Protein AF-A0A7K1L7V7-F1 (afdb_monomer)

Nearest PDB structures (foldseek):
  8r4m-assembly1_B  TM=6.997E-01  e=5.819E+00  Methylosinus trichosporium OB3b
  3lg7-assembly1_C  TM=3.950E-01  e=1.856E+00  synthetic construct
  5t1o-assembly1_B  TM=3.922E-01  e=2.059E+00  Escherichia coli K-12

Organism: NCBI:txid2678616

pLDDT: mean 78.65, std 12.72, range [44.81, 94.75]

Secondary structure (DSSP, 8-state):
-----GGGSPPHHHHHHHHHHHHHHHHHHHHHHSSSP-THHHHHHHHHHHHHHHHHHTTSS-HHHHHHHHHHHHHHHHHHHHHHHH---HHHHHHHHHHHHHHHHHHHHHHS-GGGTS--------

Mean predicted aligned error: 8.46 Å

Structure (mmCIF, N/CA/C/O backbone):
data_AF-A0A7K1L7V7-F1
#
_entry.id   AF-A0A7K1L7V7-F1
#
loop_
_atom_site.group_PDB
_atom_site.id
_atom_site.type_symbol
_atom_site.label_atom_id
_atom_site.label_alt_id
_atom_site.label_comp_id
_atom_site.label_asym_id
_atom_site.label_entity_id
_atom_site.label_seq_id
_atom_site.pdbx_PDB_ins_code
_atom_site.Cartn_x
_atom_site.Cartn_y
_atom_site.Cartn_z
_atom_site.occupancy
_atom_site.B_iso_or_equiv
_atom_site.auth_seq_id
_atom_site.auth_comp_id
_atom_site.auth_asym_id
_atom_site.auth_atom_id
_atom_site.pdbx_PDB_model_num
ATOM 1 N N . MET A 1 1 ? -27.540 -22.161 16.474 1.00 44.81 1 MET A N 1
ATOM 2 C CA . MET A 1 1 ? -26.950 -21.263 15.457 1.00 44.81 1 MET A CA 1
ATOM 3 C C . MET A 1 1 ? -26.813 -19.881 16.079 1.00 44.81 1 MET A C 1
ATOM 5 O O . MET A 1 1 ? -27.822 -19.227 16.291 1.00 44.81 1 MET A O 1
ATOM 9 N N . SER A 1 2 ? -25.601 -19.497 16.486 1.00 49.19 2 SER A N 1
ATOM 10 C CA . SER A 1 2 ? -25.334 -18.192 17.109 1.00 49.19 2 SER A CA 1
ATOM 11 C C . SER A 1 2 ? -25.447 -17.098 16.047 1.00 49.19 2 SER A C 1
ATOM 13 O O . SER A 1 2 ? -24.716 -17.136 15.055 1.00 49.19 2 SER A O 1
ATOM 15 N N . SER A 1 3 ? -26.387 -16.162 16.209 1.00 54.12 3 SER A N 1
ATOM 16 C CA . SER A 1 3 ? -26.428 -14.971 15.370 1.00 54.12 3 SER A CA 1
ATOM 17 C C . SER A 1 3 ? -25.242 -14.094 15.764 1.00 54.12 3 SER A C 1
ATOM 19 O O . SER A 1 3 ? -25.200 -13.503 16.840 1.00 54.12 3 SER A O 1
ATOM 21 N N . LEU A 1 4 ? -24.233 -14.043 14.894 1.00 50.03 4 LEU A N 1
ATOM 22 C CA . LEU A 1 4 ? -23.172 -13.046 14.979 1.00 50.03 4 LEU A CA 1
ATOM 23 C C . LEU A 1 4 ? -23.834 -11.674 14.863 1.00 50.03 4 LEU A C 1
ATOM 25 O O . LEU A 1 4 ? -24.168 -11.215 13.767 1.00 50.03 4 LEU A O 1
ATOM 29 N N . THR A 1 5 ? -24.100 -11.055 16.009 1.00 54.56 5 THR A N 1
ATOM 30 C CA . THR A 1 5 ? -24.652 -9.708 16.071 1.00 54.56 5 THR A CA 1
ATOM 31 C C . THR A 1 5 ? -23.688 -8.751 15.371 1.00 54.56 5 THR A C 1
ATOM 33 O O . THR A 1 5 ? -22.475 -8.961 15.352 1.00 54.56 5 THR A O 1
ATOM 36 N N . ALA A 1 6 ? -24.209 -7.677 14.777 1.00 54.41 6 ALA A N 1
ATOM 37 C CA . ALA A 1 6 ? -23.426 -6.702 14.011 1.00 54.41 6 ALA A CA 1
ATOM 38 C C . ALA A 1 6 ? -22.235 -6.075 14.779 1.00 54.41 6 ALA A C 1
ATOM 40 O O . ALA A 1 6 ? -21.403 -5.412 14.165 1.00 54.41 6 ALA A O 1
ATOM 41 N N . ARG A 1 7 ? -22.127 -6.306 16.098 1.00 51.56 7 ARG A N 1
ATOM 42 C CA . ARG A 1 7 ? -21.015 -5.885 16.960 1.00 51.56 7 ARG A CA 1
ATOM 43 C C . ARG A 1 7 ? -19.722 -6.683 16.778 1.00 51.56 7 ARG A C 1
ATOM 45 O O . ARG A 1 7 ? -18.684 -6.154 17.149 1.00 51.56 7 ARG A O 1
ATOM 52 N N . ASP A 1 8 ? -19.756 -7.877 16.182 1.00 55.56 8 ASP A N 1
ATOM 53 C CA . ASP A 1 8 ? -18.567 -8.741 16.038 1.00 55.56 8 ASP A CA 1
ATOM 54 C C . ASP A 1 8 ? -17.894 -8.646 14.659 1.00 55.56 8 ASP A C 1
ATOM 56 O O . ASP A 1 8 ? -16.859 -9.271 14.410 1.00 55.56 8 ASP A O 1
ATOM 60 N N . LYS A 1 9 ? -18.447 -7.848 13.736 1.00 63.69 9 LYS A N 1
ATOM 61 C CA . LYS A 1 9 ? -17.855 -7.631 12.408 1.00 63.69 9 LYS A CA 1
ATOM 62 C C . LYS A 1 9 ? -16.899 -6.447 12.428 1.00 63.69 9 LYS A C 1
ATOM 64 O O . LYS A 1 9 ? -17.267 -5.350 12.842 1.00 63.69 9 LYS A O 1
ATOM 69 N N . ALA A 1 10 ? -15.661 -6.681 11.981 1.00 67.94 10 ALA A N 1
ATOM 70 C CA . ALA A 1 10 ? -14.676 -5.615 11.847 1.00 67.94 10 ALA A CA 1
ATOM 71 C C . ALA A 1 10 ? -15.262 -4.501 10.965 1.00 67.94 10 ALA A C 1
ATOM 73 O O . ALA A 1 10 ? -15.891 -4.824 9.948 1.00 67.94 10 ALA A O 1
ATOM 74 N N . PRO A 1 11 ? -15.065 -3.217 11.315 1.00 78.69 11 PRO A N 1
ATOM 75 C CA . PRO A 1 11 ? -15.546 -2.115 10.495 1.00 78.69 11 PRO A CA 1
ATOM 76 C C . PRO A 1 11 ? -15.110 -2.292 9.040 1.00 78.69 11 PRO A C 1
ATOM 78 O O . PRO A 1 11 ? -13.992 -2.740 8.765 1.00 78.69 11 PRO A O 1
ATOM 81 N N . TRP A 1 12 ? -15.995 -1.965 8.097 1.00 82.00 12 TRP A N 1
ATOM 82 C CA . TRP A 1 12 ? -15.741 -2.197 6.671 1.00 82.00 12 TRP A CA 1
ATOM 83 C C . TRP A 1 12 ? -14.455 -1.505 6.198 1.00 82.00 12 TRP A C 1
ATOM 85 O O . TRP A 1 12 ? -13.752 -2.045 5.353 1.00 82.00 12 TRP A O 1
ATOM 95 N N . THR A 1 13 ? -14.109 -0.364 6.799 1.00 80.81 13 THR A N 1
ATOM 96 C CA . THR A 1 13 ? -12.877 0.398 6.555 1.00 80.81 13 THR A CA 1
ATOM 97 C C . THR A 1 13 ? -11.622 -0.398 6.909 1.00 80.81 13 THR A C 1
ATOM 99 O O . THR A 1 13 ? -10.667 -0.414 6.139 1.00 80.81 13 THR A O 1
ATOM 102 N N . VAL A 1 14 ? -11.637 -1.117 8.037 1.00 81.50 14 VAL A N 1
ATOM 103 C CA . VAL A 1 14 ? -10.553 -2.010 8.471 1.00 81.50 14 VAL A CA 1
ATOM 104 C C . VAL A 1 14 ? -10.450 -3.198 7.524 1.00 81.50 14 VAL A C 1
ATOM 106 O O . VAL A 1 14 ? -9.357 -3.543 7.084 1.00 81.50 14 VAL A O 1
ATOM 109 N N . THR A 1 15 ? -11.583 -3.800 7.162 1.00 85.62 15 THR A N 1
ATOM 110 C CA . THR A 1 15 ? -11.620 -4.913 6.203 1.00 85.62 15 THR A CA 1
ATOM 111 C C . THR A 1 15 ? -11.092 -4.487 4.831 1.00 85.62 15 THR A C 1
ATOM 113 O O . THR A 1 15 ? -10.277 -5.197 4.247 1.00 85.62 15 THR A O 1
ATOM 116 N N . ALA A 1 16 ? -11.481 -3.306 4.349 1.00 84.94 16 ALA A N 1
ATOM 117 C CA . ALA A 1 16 ? -11.013 -2.735 3.092 1.00 84.94 16 ALA A CA 1
ATOM 118 C C . ALA A 1 16 ? -9.518 -2.379 3.137 1.00 84.94 16 ALA A C 1
ATOM 120 O O . ALA A 1 16 ? -8.799 -2.683 2.189 1.00 84.94 16 ALA A O 1
ATOM 121 N N . ALA A 1 17 ? -9.019 -1.811 4.241 1.00 85.25 17 ALA A N 1
ATOM 122 C CA . ALA A 1 17 ? -7.593 -1.521 4.413 1.00 85.25 17 ALA A CA 1
ATOM 123 C C . ALA A 1 17 ? -6.747 -2.802 4.408 1.00 85.25 17 ALA A C 1
ATOM 125 O O . ALA A 1 17 ? -5.703 -2.857 3.756 1.00 85.25 17 ALA A O 1
ATOM 126 N N . ILE A 1 18 ? -7.217 -3.853 5.088 1.00 87.25 18 ILE A N 1
ATOM 127 C CA . ILE A 1 18 ? -6.585 -5.175 5.055 1.00 87.25 18 ILE A CA 1
ATOM 128 C C . ILE A 1 18 ? -6.574 -5.704 3.620 1.00 87.25 18 ILE A C 1
ATOM 130 O O . ILE A 1 18 ? -5.504 -6.024 3.110 1.00 87.25 18 ILE A O 1
ATOM 134 N N . ALA A 1 19 ? -7.728 -5.741 2.949 1.00 88.12 19 ALA A N 1
ATOM 135 C CA . ALA A 1 19 ? -7.836 -6.244 1.582 1.00 88.12 19 ALA A CA 1
ATOM 136 C C . ALA A 1 19 ? -6.909 -5.489 0.614 1.00 88.12 19 ALA A C 1
ATOM 138 O O . ALA A 1 19 ? -6.146 -6.119 -0.114 1.00 88.12 19 ALA A O 1
ATOM 139 N N . GLY A 1 20 ? -6.897 -4.154 0.665 1.00 85.62 20 GLY A N 1
ATOM 140 C CA . GLY A 1 20 ? -5.995 -3.328 -0.139 1.00 85.62 20 GLY A CA 1
ATOM 141 C C . GLY A 1 20 ? -4.518 -3.612 0.144 1.00 85.62 20 GLY A C 1
ATOM 142 O O . GLY A 1 20 ? -3.716 -3.675 -0.782 1.00 85.62 20 GLY A O 1
ATOM 143 N N . THR A 1 21 ? -4.154 -3.883 1.400 1.00 84.69 21 THR A N 1
ATOM 144 C CA . THR A 1 21 ? -2.775 -4.258 1.758 1.00 84.69 21 THR A CA 1
ATOM 145 C C . THR A 1 21 ? -2.390 -5.627 1.182 1.00 84.69 21 THR A C 1
ATOM 147 O O . THR A 1 21 ? -1.273 -5.798 0.698 1.00 84.69 21 THR A O 1
ATOM 150 N N . PHE A 1 22 ? -3.319 -6.587 1.152 1.00 85.69 22 PHE A N 1
ATOM 151 C CA . PHE A 1 22 ? -3.103 -7.882 0.494 1.00 85.69 22 PHE A CA 1
ATOM 152 C C . PHE A 1 22 ? -3.009 -7.765 -1.034 1.00 85.69 22 PHE A C 1
ATOM 154 O O . PHE A 1 22 ? -2.212 -8.475 -1.644 1.00 85.69 22 PHE A O 1
ATOM 161 N N . VAL A 1 23 ? -3.747 -6.841 -1.658 1.00 86.31 23 VAL A N 1
ATOM 162 C CA . VAL A 1 23 ? -3.574 -6.525 -3.089 1.00 86.31 23 VAL A CA 1
ATOM 163 C C . VAL A 1 23 ? -2.164 -5.999 -3.363 1.00 86.31 23 VAL A C 1
ATOM 165 O O . VAL A 1 23 ? -1.529 -6.419 -4.330 1.00 86.31 23 VAL A O 1
ATOM 168 N N . LEU A 1 24 ? -1.631 -5.138 -2.488 1.00 82.19 24 LEU A N 1
ATOM 169 C CA . LEU A 1 24 ? -0.243 -4.685 -2.601 1.00 82.19 24 LEU A CA 1
ATOM 170 C C . LEU A 1 24 ? 0.735 -5.860 -2.483 1.00 82.19 24 LEU A C 1
ATOM 172 O O . LEU A 1 24 ? 1.638 -5.950 -3.310 1.00 82.19 24 LEU A O 1
ATOM 176 N N . LEU A 1 25 ? 0.537 -6.792 -1.541 1.00 82.62 25 LEU A N 1
ATOM 177 C CA . LEU A 1 25 ? 1.359 -8.008 -1.449 1.00 82.62 25 LEU A CA 1
ATOM 178 C C . LEU A 1 25 ? 1.308 -8.834 -2.742 1.00 82.62 25 LEU A C 1
ATOM 180 O O . LEU A 1 25 ? 2.352 -9.264 -3.222 1.00 82.62 25 LEU A O 1
ATOM 184 N N . ALA A 1 26 ? 0.128 -9.043 -3.328 1.00 82.50 26 ALA A N 1
ATOM 185 C CA . ALA A 1 26 ? 0.004 -9.805 -4.570 1.00 82.50 26 ALA A CA 1
ATOM 186 C C . ALA A 1 26 ? 0.834 -9.184 -5.707 1.00 82.50 26 ALA A C 1
ATOM 188 O O . ALA A 1 26 ? 1.500 -9.906 -6.444 1.00 82.50 26 ALA A O 1
ATOM 189 N N . ALA A 1 27 ? 0.882 -7.850 -5.795 1.00 76.50 27 ALA A N 1
ATOM 190 C CA . ALA A 1 27 ? 1.746 -7.157 -6.751 1.00 76.50 27 ALA A CA 1
ATOM 191 C C . ALA A 1 27 ? 3.247 -7.397 -6.487 1.00 76.50 27 ALA A C 1
ATOM 193 O O . ALA A 1 27 ? 4.029 -7.459 -7.431 1.00 76.50 27 ALA A O 1
ATOM 194 N N . HIS A 1 28 ? 3.652 -7.571 -5.224 1.00 76.12 28 HIS A N 1
ATOM 195 C CA . HIS A 1 28 ? 5.037 -7.903 -4.867 1.00 76.12 28 HIS A CA 1
ATOM 196 C C . HIS A 1 28 ? 5.377 -9.337 -5.257 1.00 76.12 28 HIS A C 1
ATOM 198 O O . HIS A 1 28 ? 6.419 -9.576 -5.856 1.00 76.12 28 HIS A O 1
ATOM 204 N N . VAL A 1 29 ? 4.478 -10.283 -4.975 1.00 78.06 29 VAL A N 1
ATOM 205 C CA . VAL A 1 29 ? 4.629 -11.683 -5.399 1.00 78.06 29 VAL A CA 1
ATOM 206 C C . VAL A 1 29 ? 4.684 -11.784 -6.922 1.00 78.06 29 VAL A C 1
ATOM 208 O O . VAL A 1 29 ? 5.489 -12.541 -7.448 1.00 78.06 29 VAL A O 1
ATOM 211 N N . PHE A 1 30 ? 3.883 -10.991 -7.637 1.00 76.44 30 PHE A N 1
ATOM 212 C CA . PHE A 1 30 ? 3.959 -10.913 -9.093 1.00 76.44 30 PHE A CA 1
ATOM 213 C C . PHE A 1 30 ? 5.334 -10.420 -9.569 1.00 76.44 30 PHE A C 1
ATOM 215 O O . PHE A 1 30 ? 5.927 -11.044 -10.443 1.00 76.44 30 PHE A O 1
ATOM 222 N N . ALA A 1 31 ? 5.874 -9.356 -8.965 1.00 70.88 31 ALA A N 1
ATOM 223 C CA . ALA A 1 31 ? 7.216 -8.863 -9.287 1.00 70.88 31 ALA A CA 1
ATOM 224 C C . ALA A 1 31 ? 8.309 -9.922 -9.037 1.00 70.88 31 ALA A C 1
ATOM 226 O O . ALA A 1 31 ? 9.230 -10.050 -9.831 1.00 70.88 31 ALA A O 1
ATOM 227 N N . LEU A 1 32 ? 8.154 -10.752 -7.999 1.00 72.62 32 LEU A N 1
ATOM 228 C CA . LEU A 1 32 ? 9.060 -11.869 -7.705 1.00 72.62 32 LEU A CA 1
ATOM 229 C C . LEU A 1 32 ? 9.056 -12.987 -8.744 1.00 72.62 32 LEU A C 1
ATOM 231 O O . LEU A 1 32 ? 10.044 -13.703 -8.838 1.00 72.62 32 LEU A O 1
ATOM 235 N N . VAL A 1 33 ? 7.957 -13.193 -9.469 1.00 76.31 33 VAL A N 1
ATOM 236 C CA . VAL A 1 33 ? 7.853 -14.262 -10.479 1.00 76.31 33 VAL A CA 1
ATOM 237 C C . VAL A 1 33 ? 8.031 -13.742 -11.901 1.00 76.31 33 VAL A C 1
ATOM 239 O O . VAL A 1 33 ? 8.231 -14.541 -12.812 1.00 76.31 33 VAL A O 1
ATOM 242 N N . TYR A 1 34 ? 7.972 -12.423 -12.102 1.00 72.31 34 TYR A N 1
ATOM 243 C CA . TYR A 1 34 ? 8.104 -11.798 -13.410 1.00 72.31 34 TYR A CA 1
ATOM 244 C C . TYR A 1 34 ? 9.550 -11.319 -13.636 1.00 72.31 34 TYR A C 1
ATOM 246 O O . TYR A 1 34 ? 9.968 -10.342 -13.019 1.00 72.31 34 TYR A O 1
ATOM 254 N N . PRO A 1 35 ? 10.334 -11.980 -14.506 1.00 67.75 35 PRO A N 1
ATOM 255 C CA . PRO A 1 35 ? 11.729 -11.617 -14.727 1.00 67.75 35 PRO A CA 1
ATOM 256 C C . PRO A 1 35 ? 11.890 -10.221 -15.365 1.00 67.75 35 PRO A C 1
ATOM 258 O O . PRO A 1 35 ? 10.992 -9.742 -16.069 1.00 67.75 35 PRO A O 1
ATOM 261 N N . PRO A 1 36 ? 13.064 -9.580 -15.199 1.00 68.00 36 PRO A N 1
ATOM 262 C CA . PRO A 1 36 ? 14.265 -10.083 -14.520 1.00 68.00 36 PRO A CA 1
ATOM 263 C C . PRO A 1 36 ? 14.207 -9.938 -12.992 1.00 68.00 36 PRO A C 1
ATOM 265 O O . PRO A 1 36 ? 13.747 -8.920 -12.485 1.00 68.00 36 PRO A O 1
ATOM 268 N N . HIS A 1 37 ? 14.738 -10.933 -12.274 1.00 71.38 37 HIS A N 1
ATOM 269 C CA . HIS A 1 37 ? 14.824 -10.882 -10.814 1.00 71.38 37 HIS A CA 1
ATOM 270 C C . HIS A 1 37 ? 16.009 -10.034 -10.356 1.00 71.38 37 HIS A C 1
ATOM 272 O O . HIS A 1 37 ? 17.120 -10.168 -10.876 1.00 71.38 37 HIS A O 1
ATOM 278 N N . VAL A 1 38 ? 15.795 -9.195 -9.352 1.00 68.69 38 VAL A N 1
ATOM 279 C CA . VAL A 1 38 ? 16.819 -8.326 -8.761 1.00 68.69 38 VAL A CA 1
ATOM 280 C C . VAL A 1 38 ? 16.853 -8.501 -7.241 1.00 68.69 38 VAL A C 1
ATOM 282 O O . VAL A 1 38 ? 15.854 -8.895 -6.649 1.00 68.69 38 VAL A O 1
ATOM 285 N N . PRO A 1 39 ? 17.961 -8.180 -6.544 1.00 65.62 39 PRO A N 1
ATOM 286 C CA . PRO A 1 39 ? 18.041 -8.308 -5.082 1.00 65.62 39 PRO A CA 1
ATOM 287 C C . PRO A 1 39 ? 16.926 -7.575 -4.318 1.00 65.62 39 PRO A C 1
ATOM 289 O O . PRO A 1 39 ? 16.568 -7.967 -3.206 1.00 65.62 39 PRO A O 1
ATOM 292 N N . ALA A 1 40 ? 16.344 -6.535 -4.926 1.00 66.94 40 ALA A N 1
ATOM 293 C CA . ALA A 1 40 ? 15.166 -5.861 -4.398 1.00 66.94 40 ALA A CA 1
ATOM 294 C C . ALA A 1 40 ? 13.959 -6.809 -4.231 1.00 66.94 40 ALA A C 1
ATOM 296 O O . ALA A 1 40 ? 13.132 -6.571 -3.359 1.00 66.94 40 ALA A O 1
ATOM 297 N N . ASP A 1 41 ? 13.862 -7.920 -4.952 1.00 67.81 41 ASP A N 1
ATOM 298 C CA . ASP A 1 41 ? 12.741 -8.863 -4.852 1.00 67.81 41 ASP A CA 1
ATOM 299 C C . ASP A 1 41 ? 12.673 -9.552 -3.479 1.00 67.81 41 ASP A C 1
ATOM 301 O O . ASP A 1 41 ? 11.591 -9.759 -2.928 1.00 67.81 41 ASP A O 1
ATOM 305 N N . LEU A 1 42 ? 13.819 -9.817 -2.841 1.00 67.88 42 LEU A N 1
ATOM 306 C CA . LEU A 1 42 ? 13.853 -10.321 -1.461 1.00 67.88 42 LEU A CA 1
ATOM 307 C C . LEU A 1 42 ? 13.338 -9.279 -0.464 1.00 67.88 42 LEU A C 1
ATOM 309 O O . LEU A 1 42 ? 12.611 -9.618 0.474 1.00 67.88 42 LEU A O 1
ATOM 313 N N . PHE A 1 43 ? 13.654 -8.001 -0.694 1.00 70.06 43 PHE A N 1
ATOM 314 C CA . PHE A 1 43 ? 13.073 -6.896 0.068 1.00 70.06 43 PHE A CA 1
ATOM 315 C C . PHE A 1 43 ? 11.541 -6.903 -0.075 1.00 70.06 43 PHE A C 1
ATOM 317 O O . PHE A 1 43 ? 10.830 -6.746 0.918 1.00 70.06 43 PHE A O 1
ATOM 324 N N . HIS A 1 44 ? 11.018 -7.194 -1.268 1.00 72.06 44 HIS A N 1
ATOM 325 C CA . HIS A 1 44 ? 9.578 -7.261 -1.513 1.00 72.06 44 HIS A CA 1
ATOM 326 C C . HIS A 1 44 ? 8.890 -8.390 -0.719 1.00 72.06 44 HIS A C 1
ATOM 328 O O . HIS A 1 44 ? 7.810 -8.158 -0.169 1.00 72.06 44 HIS A O 1
ATOM 334 N N . VAL A 1 45 ? 9.514 -9.569 -0.572 1.00 72.25 45 VAL A N 1
ATOM 335 C CA . VAL A 1 45 ? 8.977 -10.682 0.247 1.00 72.25 45 VAL A CA 1
ATOM 336 C C . VAL A 1 45 ? 8.927 -10.320 1.728 1.00 72.25 45 VAL A C 1
ATOM 338 O O . VAL A 1 45 ? 7.887 -10.461 2.380 1.00 72.25 45 VAL A O 1
ATOM 341 N N . VAL A 1 46 ? 10.064 -9.880 2.275 1.00 79.25 46 VAL A N 1
ATOM 342 C CA . VAL A 1 46 ? 10.221 -9.640 3.716 1.00 79.25 46 VAL A CA 1
ATOM 343 C C . VAL A 1 46 ? 9.264 -8.543 4.158 1.00 79.25 46 VAL A C 1
ATOM 345 O O . VAL A 1 46 ? 8.476 -8.730 5.091 1.00 79.25 46 VAL A O 1
ATOM 348 N N . TRP A 1 47 ? 9.265 -7.421 3.440 1.00 75.50 47 TRP A N 1
ATOM 349 C CA . TRP A 1 47 ? 8.393 -6.308 3.773 1.00 75.50 47 TRP A CA 1
ATOM 350 C C . TRP A 1 47 ? 6.939 -6.617 3.450 1.00 75.50 47 TRP A C 1
ATOM 352 O O . TRP A 1 47 ? 6.088 -6.328 4.286 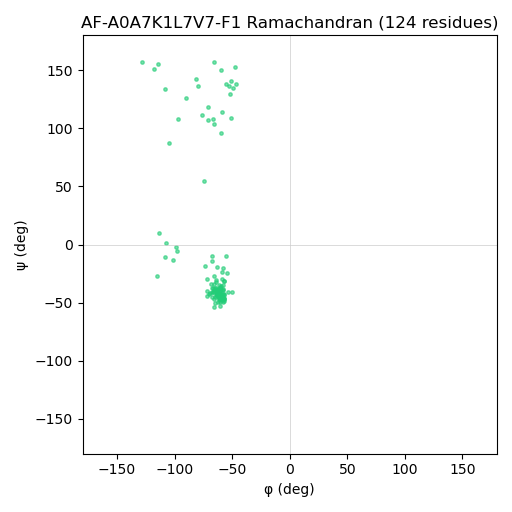1.00 75.50 47 TRP A O 1
ATOM 362 N N . GLY A 1 48 ? 6.637 -7.286 2.331 1.00 77.19 48 GLY A N 1
ATOM 363 C CA . GLY A 1 48 ? 5.285 -7.746 1.991 1.00 77.19 48 GLY A CA 1
ATOM 364 C C . GLY A 1 48 ? 4.643 -8.592 3.097 1.00 77.19 48 GLY A C 1
ATOM 365 O O . GLY A 1 48 ? 3.474 -8.400 3.451 1.00 77.19 48 GLY A O 1
ATOM 366 N N . THR A 1 49 ? 5.428 -9.475 3.712 1.00 78.50 49 THR A N 1
ATOM 367 C CA . THR A 1 49 ? 4.979 -10.298 4.841 1.00 78.50 49 THR A CA 1
ATOM 368 C C . THR A 1 49 ? 4.764 -9.451 6.099 1.00 78.50 49 THR A C 1
ATOM 370 O O . THR A 1 49 ? 3.738 -9.587 6.773 1.00 78.50 49 THR A O 1
ATOM 373 N N . ALA A 1 50 ? 5.675 -8.515 6.388 1.00 83.75 50 ALA A N 1
ATOM 374 C CA . ALA A 1 50 ? 5.534 -7.573 7.499 1.00 83.75 50 ALA A CA 1
ATOM 375 C C . ALA A 1 50 ? 4.285 -6.678 7.356 1.00 83.75 50 ALA A C 1
ATOM 377 O O . ALA A 1 50 ? 3.563 -6.475 8.336 1.00 83.75 50 ALA A O 1
ATOM 378 N N . PHE A 1 51 ? 3.971 -6.211 6.140 1.00 82.50 51 PHE A N 1
ATOM 379 C CA . PHE A 1 51 ? 2.743 -5.470 5.827 1.00 82.50 51 PHE A CA 1
ATOM 380 C C . PHE A 1 51 ? 1.497 -6.269 6.198 1.00 82.50 51 PHE A C 1
ATOM 382 O O . PHE A 1 51 ? 0.613 -5.746 6.873 1.00 82.50 51 PHE A O 1
ATOM 389 N N . CYS A 1 52 ? 1.427 -7.541 5.802 1.00 80.56 52 CYS A N 1
ATOM 390 C CA . CYS A 1 52 ? 0.267 -8.383 6.088 1.00 80.56 52 CYS A CA 1
ATOM 391 C C . CYS A 1 52 ? 0.106 -8.641 7.588 1.00 80.56 52 CYS A C 1
ATOM 393 O O . CYS A 1 52 ? -1.005 -8.542 8.115 1.00 80.56 52 CYS A O 1
ATOM 395 N N . GLY A 1 53 ? 1.212 -8.886 8.296 1.00 85.38 53 GLY A N 1
ATOM 396 C CA . GLY A 1 53 ? 1.211 -9.009 9.753 1.00 85.38 53 GLY A CA 1
ATOM 397 C C . GLY A 1 53 ? 0.662 -7.752 10.432 1.00 85.38 53 GLY A C 1
ATOM 398 O O . GLY A 1 53 ? -0.258 -7.835 11.247 1.00 85.38 53 GLY A O 1
ATOM 399 N N . LEU A 1 54 ? 1.158 -6.572 10.049 1.00 85.12 54 LEU A N 1
ATOM 400 C CA . LEU A 1 54 ? 0.671 -5.297 10.578 1.00 85.12 54 LEU A CA 1
ATOM 401 C C . LEU A 1 54 ? -0.790 -5.018 10.195 1.00 85.12 54 LEU A C 1
ATOM 403 O O . LEU A 1 54 ? -1.546 -4.508 11.023 1.00 85.12 54 LE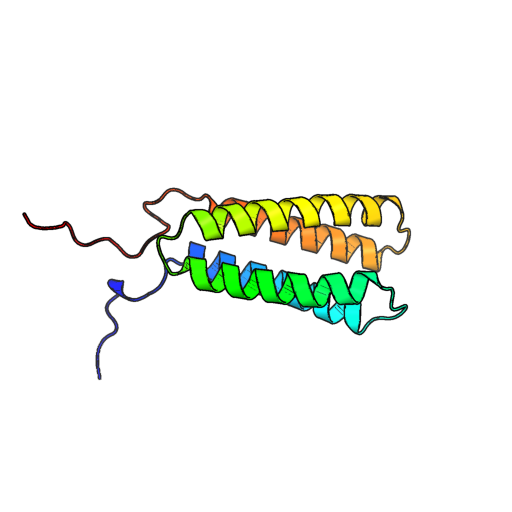U A O 1
ATOM 407 N N . ALA A 1 55 ? -1.216 -5.376 8.982 1.00 84.88 55 ALA A N 1
ATOM 408 C CA . ALA A 1 55 ? -2.592 -5.195 8.521 1.00 84.88 55 ALA A CA 1
ATOM 409 C C . ALA A 1 55 ? -3.577 -6.009 9.365 1.00 84.88 55 ALA A C 1
ATOM 411 O O . ALA A 1 55 ? -4.606 -5.490 9.794 1.00 84.88 55 ALA A O 1
ATOM 412 N N . VAL A 1 56 ? -3.246 -7.258 9.700 1.00 85.38 56 VAL A N 1
ATOM 413 C CA . VAL A 1 56 ? -4.071 -8.079 10.601 1.00 85.38 56 VAL A 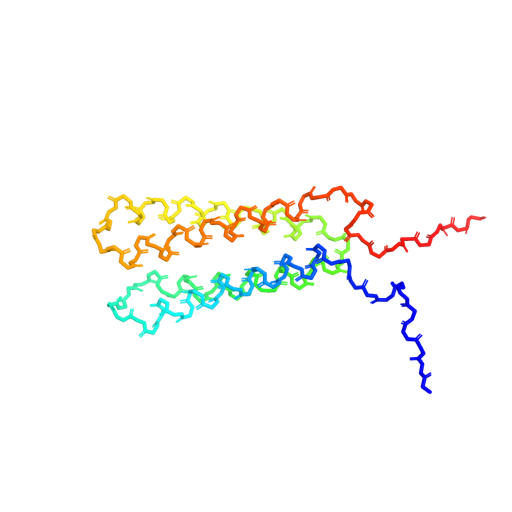CA 1
ATOM 414 C C . VAL A 1 56 ? -4.192 -7.436 11.988 1.00 85.38 56 VAL A C 1
ATOM 416 O O . VAL A 1 56 ? -5.258 -7.494 12.610 1.00 85.38 56 VAL A O 1
ATOM 419 N N . LEU A 1 57 ? -3.141 -6.760 12.464 1.00 85.38 57 LEU A N 1
ATOM 420 C CA . LEU A 1 57 ? -3.159 -6.048 13.743 1.00 85.38 57 LEU A CA 1
ATOM 421 C C . LEU A 1 57 ? -4.087 -4.824 13.764 1.00 85.38 57 LEU A C 1
ATOM 423 O O . LEU A 1 57 ? -4.442 -4.387 14.861 1.00 85.38 57 LEU A O 1
ATOM 427 N N . LEU A 1 58 ? -4.557 -4.327 12.611 1.00 82.06 58 LEU A N 1
ATOM 428 C CA . LEU A 1 58 ? -5.564 -3.256 12.534 1.00 82.06 58 LEU A CA 1
ATOM 429 C C . LEU A 1 58 ? -6.914 -3.652 13.136 1.00 82.06 58 LEU A C 1
ATOM 431 O O . LEU A 1 58 ? -7.701 -2.785 13.504 1.00 82.06 58 LEU A O 1
ATOM 435 N N . ARG A 1 59 ? -7.184 -4.955 13.292 1.00 79.00 59 ARG A N 1
ATOM 436 C CA . ARG A 1 59 ? -8.382 -5.452 13.990 1.00 79.00 59 ARG A CA 1
ATOM 437 C C . ARG A 1 59 ? -8.374 -5.142 15.491 1.00 79.00 59 ARG A C 1
ATOM 439 O O . ARG A 1 59 ? -9.370 -5.375 16.167 1.00 79.00 59 ARG A O 1
ATOM 446 N N . ARG A 1 60 ? -7.251 -4.663 16.033 1.00 79.25 60 ARG A N 1
ATOM 447 C CA . ARG A 1 60 ? -7.072 -4.299 17.443 1.00 79.25 60 ARG A CA 1
ATOM 448 C C . ARG A 1 60 ? -6.847 -2.785 17.556 1.00 79.25 60 ARG A C 1
ATOM 450 O O . ARG A 1 60 ? -6.319 -2.190 16.619 1.00 79.25 60 ARG A O 1
ATOM 457 N N . PRO A 1 61 ? -7.152 -2.148 18.703 1.00 72.12 61 PRO A N 1
ATOM 458 C CA . PRO A 1 61 ? -6.920 -0.716 18.926 1.00 72.12 61 PRO A CA 1
ATOM 459 C C . PRO A 1 61 ? -5.428 -0.392 19.143 1.00 72.12 61 PRO A C 1
ATOM 461 O O . PRO A 1 61 ? -5.023 0.174 20.154 1.00 72.12 61 PRO A O 1
ATOM 464 N N . ARG A 1 62 ? -4.572 -0.796 18.199 1.00 81.25 62 ARG A N 1
ATOM 465 C CA . ARG A 1 62 ? -3.117 -0.633 18.238 1.00 81.25 62 ARG A CA 1
ATOM 466 C C . ARG A 1 62 ? -2.697 0.477 17.284 1.00 81.25 62 ARG A C 1
ATOM 468 O O . ARG A 1 62 ? -2.337 0.223 16.139 1.00 81.25 62 ARG A O 1
ATOM 475 N N . ASN A 1 63 ? -2.700 1.713 17.779 1.00 83.94 63 ASN A N 1
ATOM 476 C CA . ASN A 1 63 ? -2.321 2.884 16.980 1.00 83.94 63 ASN A CA 1
ATOM 477 C C . ASN A 1 63 ? -0.905 2.775 16.384 1.00 83.94 63 ASN A C 1
ATOM 479 O O . ASN A 1 63 ? -0.681 3.251 15.275 1.00 83.94 63 ASN A O 1
ATOM 483 N N . TRP A 1 64 ? 0.029 2.101 17.066 1.00 88.44 64 TRP A N 1
ATOM 484 C CA . TRP A 1 64 ? 1.386 1.898 16.553 1.00 88.44 64 TRP A CA 1
ATOM 485 C C . TRP A 1 64 ? 1.414 1.077 15.255 1.00 88.44 64 TRP A C 1
ATOM 487 O O . TRP A 1 64 ? 2.171 1.414 14.353 1.00 88.44 64 TRP A O 1
ATOM 497 N N . ALA A 1 65 ? 0.562 0.052 15.112 1.00 88.19 65 ALA A N 1
ATOM 498 C CA . ALA A 1 65 ? 0.528 -0.783 13.907 1.00 88.19 65 ALA A CA 1
ATOM 499 C C . ALA A 1 65 ? 0.105 0.040 12.684 1.00 88.19 65 ALA A C 1
ATOM 501 O O . ALA A 1 65 ? 0.666 -0.105 11.600 1.00 88.19 65 ALA A O 1
ATOM 502 N N . ARG A 1 66 ? -0.829 0.977 12.886 1.00 87.81 66 ARG A N 1
ATOM 503 C CA . ARG A 1 66 ? -1.238 1.941 11.862 1.00 87.81 66 ARG A CA 1
ATOM 504 C C . ARG A 1 66 ? -0.106 2.887 11.472 1.00 87.81 66 ARG A C 1
ATOM 506 O O . ARG A 1 66 ? 0.076 3.137 10.284 1.00 87.81 66 ARG A O 1
ATOM 513 N N . VAL A 1 67 ? 0.627 3.429 12.446 1.00 91.31 67 VAL A N 1
ATOM 514 C CA . VAL A 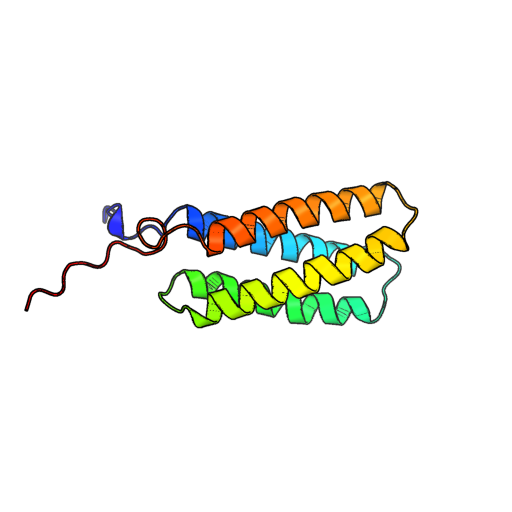1 67 ? 1.764 4.327 12.176 1.00 91.31 67 VAL A CA 1
ATOM 515 C C . VAL A 1 67 ? 2.830 3.599 11.360 1.00 91.31 67 VAL A C 1
ATOM 517 O O . VAL A 1 67 ? 3.259 4.117 10.334 1.00 91.31 67 VAL A O 1
ATOM 520 N N . TRP A 1 68 ? 3.174 2.366 11.742 1.00 92.25 68 TRP A N 1
ATOM 521 C CA . TRP A 1 68 ? 4.110 1.538 10.982 1.00 92.25 68 TRP A CA 1
ATOM 522 C C . TRP A 1 68 ? 3.619 1.245 9.563 1.00 92.25 68 TRP A C 1
ATOM 524 O O . TRP A 1 68 ? 4.369 1.455 8.617 1.00 92.25 68 TRP A O 1
ATOM 534 N N . LEU A 1 69 ? 2.355 0.850 9.382 1.00 90.25 69 LEU A N 1
ATOM 535 C CA . LEU A 1 69 ? 1.782 0.671 8.042 1.00 90.25 69 LEU A CA 1
ATOM 536 C C . LEU A 1 69 ? 1.841 1.947 7.209 1.00 90.25 69 LEU A C 1
ATOM 538 O O . LEU A 1 69 ? 2.191 1.892 6.039 1.00 90.25 69 LEU A O 1
ATOM 542 N N . THR A 1 70 ? 1.531 3.091 7.814 1.00 92.81 70 THR A N 1
ATOM 543 C CA . THR A 1 70 ? 1.580 4.393 7.139 1.00 92.81 70 THR A CA 1
ATOM 544 C C . THR A 1 70 ? 2.992 4.690 6.648 1.00 92.81 70 THR A C 1
ATOM 546 O O . THR A 1 70 ? 3.174 5.006 5.476 1.00 92.81 70 THR A O 1
ATOM 549 N N . ALA A 1 71 ? 3.993 4.536 7.520 1.00 91.94 71 ALA A N 1
ATOM 550 C CA . ALA A 1 71 ? 5.391 4.771 7.178 1.00 91.94 71 ALA A CA 1
ATOM 551 C C . ALA A 1 71 ? 5.867 3.832 6.062 1.00 91.94 71 ALA A C 1
ATOM 553 O O . ALA A 1 71 ? 6.463 4.278 5.086 1.00 91.94 71 ALA A O 1
ATOM 554 N N . LEU A 1 72 ? 5.551 2.541 6.167 1.00 88.31 72 LEU A N 1
ATOM 555 C CA . LEU A 1 72 ? 5.961 1.556 5.175 1.00 88.31 72 LEU A CA 1
ATOM 556 C C . LEU A 1 72 ? 5.270 1.778 3.819 1.00 88.31 72 LEU A C 1
ATOM 558 O O . LEU A 1 72 ? 5.931 1.694 2.785 1.00 88.31 72 LEU A O 1
ATOM 562 N N . ILE A 1 73 ? 3.972 2.114 3.800 1.00 89.56 73 ILE A N 1
ATOM 563 C CA . ILE A 1 73 ? 3.258 2.468 2.562 1.00 89.56 73 ILE A CA 1
ATOM 564 C C . ILE A 1 73 ? 3.867 3.733 1.944 1.00 89.56 73 ILE A C 1
ATOM 566 O O . ILE A 1 73 ? 4.052 3.782 0.733 1.00 89.56 73 ILE A O 1
ATOM 570 N N . ALA A 1 74 ? 4.227 4.736 2.750 1.00 90.38 74 ALA A N 1
ATOM 571 C CA . ALA A 1 74 ? 4.861 5.958 2.255 1.00 90.38 74 ALA A CA 1
ATOM 572 C C . ALA A 1 74 ? 6.241 5.689 1.630 1.00 90.38 74 ALA A C 1
ATOM 574 O O . ALA A 1 74 ? 6.523 6.181 0.539 1.00 90.38 74 ALA A O 1
ATOM 575 N N . ILE A 1 75 ? 7.076 4.859 2.267 1.00 88.62 75 ILE A N 1
ATOM 576 C CA . ILE A 1 75 ? 8.372 4.437 1.708 1.00 88.62 75 ILE A CA 1
ATOM 577 C C . ILE A 1 75 ? 8.168 3.737 0.361 1.00 88.62 75 ILE A C 1
ATOM 579 O O . ILE A 1 75 ? 8.845 4.059 -0.613 1.00 88.62 75 ILE A O 1
ATOM 583 N N . GLN A 1 76 ? 7.200 2.821 0.280 1.00 86.38 76 GLN A N 1
ATOM 584 C CA . GLN A 1 76 ? 6.847 2.162 -0.975 1.00 86.38 76 GLN A CA 1
ATOM 585 C C . GLN A 1 76 ? 6.364 3.136 -2.048 1.00 86.38 76 GLN A C 1
ATOM 587 O O . GLN A 1 76 ? 6.757 3.015 -3.206 1.00 86.38 76 GLN A O 1
ATOM 592 N N . PHE A 1 77 ? 5.524 4.100 -1.675 1.00 90.56 77 PHE A N 1
ATOM 593 C CA . PHE A 1 77 ? 5.016 5.113 -2.590 1.00 90.56 77 PHE A CA 1
ATOM 594 C C . PHE A 1 77 ? 6.169 5.883 -3.244 1.00 90.56 77 PHE A C 1
ATOM 596 O O . PHE A 1 77 ? 6.185 6.029 -4.467 1.00 90.56 77 PHE A O 1
ATOM 603 N N . VAL A 1 78 ? 7.157 6.303 -2.445 1.00 90.38 78 VAL A N 1
ATOM 604 C CA . VAL A 1 78 ? 8.371 6.987 -2.918 1.00 90.38 78 VAL A CA 1
ATOM 605 C C . VAL A 1 78 ? 9.230 6.063 -3.779 1.00 90.38 78 VAL A C 1
ATOM 607 O O . VAL A 1 78 ? 9.624 6.453 -4.876 1.00 90.38 78 VAL A O 1
ATOM 610 N N . GLY A 1 79 ? 9.474 4.826 -3.336 1.00 85.88 79 GLY A N 1
ATOM 611 C CA . GLY A 1 79 ? 10.235 3.837 -4.105 1.00 85.88 79 GLY A CA 1
ATOM 612 C C . GLY A 1 79 ? 9.632 3.580 -5.489 1.00 85.88 79 GLY A C 1
ATOM 613 O O . GLY A 1 79 ? 10.351 3.582 -6.486 1.00 85.88 79 GLY A O 1
ATOM 614 N N . LYS A 1 80 ? 8.301 3.467 -5.581 1.00 86.44 80 LYS A N 1
ATOM 615 C CA . LYS A 1 80 ? 7.595 3.364 -6.865 1.00 86.44 80 LYS A CA 1
ATOM 616 C C . LYS A 1 80 ? 7.736 4.610 -7.735 1.00 86.44 80 LYS A C 1
ATOM 618 O O . 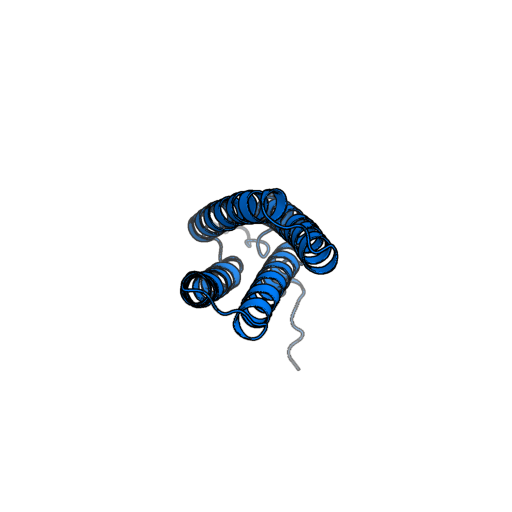LYS A 1 80 ? 7.75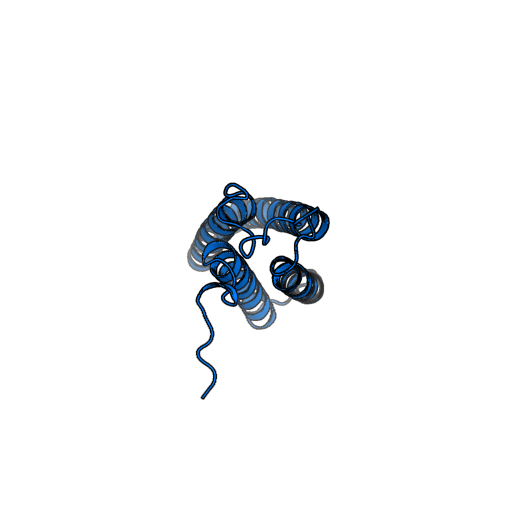1 4.466 -8.949 1.00 86.44 80 LYS A O 1
ATOM 623 N N . GLY A 1 81 ? 7.871 5.799 -7.147 1.00 88.06 81 GLY A N 1
ATOM 624 C CA . GLY A 1 81 ? 8.151 7.026 -7.897 1.00 88.06 81 GLY A CA 1
ATOM 625 C C . GLY A 1 81 ? 9.519 7.014 -8.559 1.00 88.06 81 GLY A C 1
ATOM 626 O O . GLY A 1 81 ? 9.630 7.405 -9.715 1.00 88.06 81 GLY A O 1
ATOM 627 N N . VAL A 1 82 ? 10.535 6.483 -7.878 1.00 87.56 82 VAL A N 1
ATOM 628 C CA . VAL A 1 82 ? 11.858 6.285 -8.485 1.00 87.56 82 VAL A CA 1
ATOM 629 C C . VAL A 1 82 ? 11.761 5.328 -9.674 1.00 87.56 82 VAL A C 1
ATOM 631 O O . VAL A 1 82 ? 12.244 5.657 -10.751 1.00 87.56 82 VAL A O 1
ATOM 634 N N . VAL A 1 83 ? 11.083 4.185 -9.515 1.00 84.44 83 VAL A N 1
ATOM 635 C CA . VAL A 1 83 ? 10.890 3.226 -10.620 1.00 84.44 83 VAL A CA 1
ATOM 636 C C . VAL A 1 83 ? 10.100 3.856 -11.767 1.00 84.44 83 VAL A C 1
ATOM 638 O O . VAL A 1 83 ? 10.487 3.696 -12.913 1.00 84.44 83 VAL A O 1
ATOM 641 N N . PHE A 1 84 ? 9.036 4.608 -11.478 1.00 89.50 84 PHE A N 1
ATOM 642 C CA . PHE A 1 84 ? 8.213 5.276 -12.491 1.00 89.50 84 PHE A CA 1
ATOM 643 C C . PHE A 1 84 ? 9.020 6.234 -13.372 1.00 89.50 84 PHE A C 1
ATOM 645 O O . PHE A 1 84 ? 8.784 6.307 -14.569 1.00 89.50 84 PHE A O 1
ATOM 652 N N . VAL A 1 85 ? 9.965 6.970 -12.780 1.00 92.19 85 VAL A N 1
ATOM 653 C CA . VAL A 1 85 ? 10.826 7.920 -13.502 1.00 92.19 85 VAL A CA 1
ATOM 654 C C . VAL A 1 85 ? 11.861 7.209 -14.380 1.00 92.19 85 VAL A C 1
ATOM 656 O O . VAL A 1 85 ? 12.283 7.766 -15.386 1.00 92.19 85 VAL A O 1
ATOM 659 N N . LEU A 1 86 ? 12.291 6.007 -13.990 1.00 89.25 86 LEU A N 1
ATOM 660 C CA . LEU A 1 86 ? 13.356 5.253 -14.660 1.00 89.25 86 LEU A CA 1
ATOM 661 C C . LEU A 1 86 ? 12.841 4.188 -15.641 1.00 89.25 86 LEU A C 1
ATOM 663 O O . LEU A 1 86 ? 13.646 3.521 -16.286 1.00 89.25 86 LEU A O 1
ATOM 667 N N . GLU A 1 87 ? 11.530 3.970 -15.708 1.00 88.25 87 GLU A N 1
ATOM 668 C CA . GLU A 1 87 ? 10.907 2.890 -16.467 1.00 88.25 87 GLU A CA 1
ATOM 669 C C . GLU A 1 87 ? 10.177 3.424 -17.700 1.00 88.25 87 GLU A C 1
ATOM 671 O O . GLU A 1 87 ? 9.359 4.332 -17.600 1.00 88.25 87 GLU A O 1
ATOM 676 N N . ASP A 1 88 ? 10.387 2.778 -18.846 1.00 89.31 88 ASP A N 1
ATOM 677 C CA . ASP A 1 88 ? 9.773 3.183 -20.117 1.00 89.31 88 ASP A CA 1
ATOM 678 C C . ASP A 1 88 ? 8.679 2.209 -20.586 1.00 89.31 88 ASP A C 1
ATOM 680 O O . ASP A 1 88 ? 7.913 2.489 -21.513 1.00 89.31 88 ASP A O 1
ATOM 684 N N . ARG A 1 89 ? 8.555 1.035 -19.953 1.00 89.25 89 ARG A N 1
ATOM 685 C CA . ARG A 1 89 ? 7.550 0.034 -20.328 1.00 89.25 89 ARG A CA 1
ATOM 686 C C . ARG A 1 89 ? 6.167 0.449 -19.835 1.00 89.25 89 ARG A C 1
ATOM 688 O O . ARG A 1 89 ? 5.861 0.349 -18.647 1.00 89.25 89 ARG A O 1
ATOM 695 N N . THR A 1 90 ? 5.271 0.785 -20.766 1.00 89.44 90 THR A N 1
ATOM 696 C CA . THR A 1 90 ? 3.887 1.209 -20.477 1.00 89.44 90 THR A CA 1
ATOM 697 C C . THR A 1 90 ? 3.144 0.258 -19.537 1.00 89.44 90 THR A C 1
ATOM 699 O O . THR A 1 90 ? 2.458 0.711 -18.625 1.00 89.44 90 THR A O 1
ATOM 702 N N . GLY A 1 91 ? 3.304 -1.059 -19.707 1.00 84.00 91 GLY A N 1
ATOM 703 C CA . GLY A 1 91 ? 2.668 -2.046 -18.828 1.00 84.00 91 GLY A CA 1
ATOM 704 C C . GLY A 1 91 ? 3.103 -1.910 -17.364 1.00 84.00 91 GLY A C 1
ATOM 705 O O . GLY A 1 91 ? 2.263 -1.934 -16.466 1.00 84.00 91 GLY A O 1
ATOM 706 N N . VAL A 1 92 ? 4.397 -1.688 -17.119 1.00 83.56 92 VAL A N 1
ATOM 707 C CA . VAL A 1 92 ? 4.939 -1.492 -15.767 1.00 83.56 92 VAL A CA 1
ATOM 708 C C . VAL A 1 92 ? 4.459 -0.162 -15.185 1.00 83.56 92 VAL A C 1
ATOM 710 O O . VAL A 1 92 ? 4.026 -0.121 -14.034 1.00 83.56 92 VAL A O 1
ATOM 713 N N . LEU A 1 93 ? 4.435 0.904 -15.990 1.00 88.12 93 LEU A N 1
ATOM 714 C CA . LEU A 1 93 ? 3.925 2.215 -15.578 1.00 88.12 93 LEU A CA 1
ATOM 715 C C . LEU A 1 93 ? 2.451 2.156 -15.147 1.00 88.12 93 LEU A C 1
ATOM 717 O O . LEU A 1 93 ? 2.093 2.702 -14.102 1.00 88.12 93 LEU A O 1
ATOM 721 N N . VAL A 1 94 ? 1.603 1.431 -15.884 1.00 89.62 94 VAL A N 1
ATOM 722 C CA . VAL A 1 94 ? 0.196 1.206 -15.503 1.00 89.62 94 VAL A CA 1
ATOM 723 C C . VAL A 1 94 ? 0.101 0.477 -14.160 1.00 89.62 94 VAL A C 1
ATOM 725 O O . VAL A 1 94 ? -0.644 0.909 -13.279 1.00 89.62 94 VAL A O 1
ATOM 728 N N . LEU A 1 95 ? 0.885 -0.588 -13.958 1.00 85.25 95 LEU A N 1
ATOM 729 C CA . LEU A 1 95 ? 0.942 -1.314 -12.682 1.00 85.25 95 LEU A CA 1
ATOM 730 C C . LEU A 1 95 ? 1.398 -0.422 -11.515 1.00 85.25 95 LEU A C 1
ATOM 732 O O . LEU A 1 95 ? 0.900 -0.561 -10.391 1.00 85.25 95 LEU A O 1
ATOM 736 N N . ILE A 1 96 ? 2.325 0.504 -11.760 1.00 87.88 96 ILE A N 1
ATOM 737 C CA . ILE A 1 96 ? 2.771 1.472 -10.754 1.00 87.88 96 ILE A CA 1
ATOM 738 C C . ILE A 1 96 ? 1.629 2.411 -10.370 1.00 87.88 96 ILE A C 1
ATOM 740 O O . ILE A 1 96 ? 1.335 2.524 -9.177 1.00 87.88 96 ILE A O 1
ATOM 744 N N . VAL A 1 97 ? 0.950 3.014 -11.350 1.00 92.69 97 VAL A N 1
ATOM 745 C CA . VAL A 1 97 ? -0.170 3.939 -11.115 1.00 92.69 97 VAL A CA 1
ATOM 746 C C . VAL A 1 97 ? -1.299 3.251 -10.352 1.00 92.69 97 VAL A C 1
ATOM 748 O O . VAL A 1 97 ? -1.750 3.772 -9.334 1.00 92.69 97 VAL A O 1
ATOM 751 N N . VAL A 1 98 ? -1.696 2.042 -10.764 1.00 90.81 98 VAL A N 1
ATOM 752 C CA . VAL A 1 98 ? -2.694 1.236 -10.038 1.00 90.81 98 VAL A CA 1
ATOM 753 C C . VAL A 1 98 ? -2.243 0.986 -8.598 1.00 90.81 98 VAL A C 1
ATOM 755 O O . VAL A 1 98 ? -3.019 1.147 -7.654 1.00 90.81 98 VAL A O 1
ATOM 758 N N . GLY A 1 99 ? -0.968 0.648 -8.404 1.00 88.75 99 GLY A N 1
ATOM 759 C CA . GLY A 1 99 ? -0.382 0.485 -7.079 1.00 88.75 99 GLY A CA 1
ATOM 760 C C . GLY A 1 99 ? -0.478 1.746 -6.216 1.00 88.75 99 GLY A C 1
ATOM 761 O O . GLY A 1 99 ? -0.827 1.644 -5.041 1.00 88.75 99 GLY A O 1
ATOM 762 N N . TRP A 1 100 ? -0.202 2.926 -6.773 1.00 94.25 100 TRP A N 1
ATOM 763 C CA . TRP A 1 100 ? -0.367 4.204 -6.075 1.00 94.25 100 TRP A CA 1
ATOM 764 C C . TRP A 1 100 ? -1.815 4.478 -5.694 1.00 94.25 100 TRP A C 1
ATOM 766 O O . TRP A 1 100 ? -2.068 4.875 -4.558 1.00 94.25 100 TRP A O 1
ATOM 776 N N . THR A 1 101 ? -2.769 4.209 -6.586 1.00 94.75 101 THR A N 1
ATOM 777 C CA . THR A 1 101 ? -4.196 4.359 -6.279 1.00 94.75 101 THR A CA 1
ATOM 778 C C . THR A 1 101 ? -4.591 3.512 -5.070 1.00 94.75 101 THR A C 1
ATOM 780 O O . THR A 1 101 ? -5.220 4.021 -4.141 1.00 94.75 101 THR A O 1
ATOM 783 N N . VAL A 1 102 ? -4.166 2.243 -5.027 1.00 90.88 102 VAL A N 1
ATOM 784 C CA . VAL A 1 1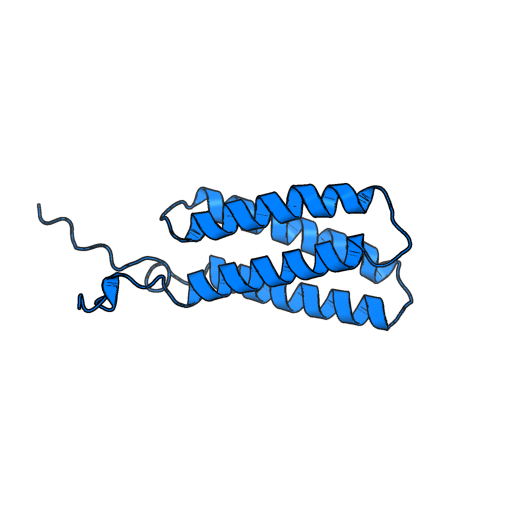02 ? -4.430 1.355 -3.883 1.00 90.88 102 VAL A CA 1
ATOM 785 C C . VAL A 1 102 ? -3.755 1.874 -2.612 1.00 90.88 102 VAL A C 1
ATOM 787 O O . VAL A 1 102 ? -4.389 1.904 -1.560 1.00 90.88 102 VAL A O 1
ATOM 790 N N . MET A 1 103 ? -2.502 2.330 -2.687 1.00 92.69 103 MET A N 1
ATOM 791 C CA . MET A 1 103 ? -1.790 2.889 -1.530 1.00 92.69 103 MET A CA 1
ATOM 792 C C . MET A 1 103 ? -2.488 4.123 -0.952 1.00 92.69 103 MET A C 1
ATOM 794 O O . MET A 1 103 ? -2.689 4.192 0.259 1.00 92.69 103 MET A O 1
ATOM 798 N N . ILE A 1 104 ? -2.906 5.067 -1.800 1.00 94.69 104 ILE A N 1
ATOM 799 C CA . ILE A 1 104 ? -3.636 6.272 -1.381 1.00 94.69 104 ILE A CA 1
ATOM 800 C C . ILE A 1 104 ? -4.961 5.884 -0.720 1.00 94.69 104 ILE A C 1
ATOM 802 O O . ILE A 1 104 ? -5.282 6.387 0.357 1.00 94.69 104 ILE A O 1
ATOM 806 N N . ALA A 1 105 ? -5.705 4.950 -1.319 1.00 92.56 105 ALA A N 1
ATOM 807 C CA . ALA A 1 105 ? -6.950 4.452 -0.747 1.00 92.56 105 ALA A CA 1
ATOM 808 C C . ALA A 1 105 ? -6.728 3.807 0.631 1.00 92.56 105 ALA A C 1
ATOM 810 O O . ALA A 1 105 ? -7.447 4.118 1.580 1.00 92.56 105 ALA A O 1
ATOM 811 N N . VAL A 1 106 ? -5.705 2.959 0.781 1.00 89.88 106 VAL A N 1
ATOM 812 C CA . VAL A 1 106 ? -5.369 2.338 2.072 1.00 89.88 106 VAL A CA 1
ATOM 813 C C . VAL A 1 106 ? -4.970 3.398 3.100 1.00 89.88 106 VAL A C 1
ATOM 815 O O . VAL A 1 106 ? -5.467 3.354 4.223 1.00 89.88 106 VAL A O 1
ATOM 818 N N . LEU A 1 107 ? -4.139 4.380 2.740 1.00 91.69 107 LEU A N 1
ATOM 819 C CA . LEU A 1 107 ? -3.761 5.479 3.637 1.00 91.69 107 LEU A CA 1
ATOM 820 C C . LEU A 1 107 ? -4.983 6.268 4.114 1.00 91.69 107 LEU A C 1
ATOM 822 O O . LEU A 1 107 ? -5.115 6.516 5.313 1.00 91.69 107 LEU A O 1
ATOM 826 N N . ALA A 1 108 ? -5.905 6.600 3.210 1.00 91.19 108 ALA A N 1
ATOM 827 C CA . ALA A 1 108 ? -7.154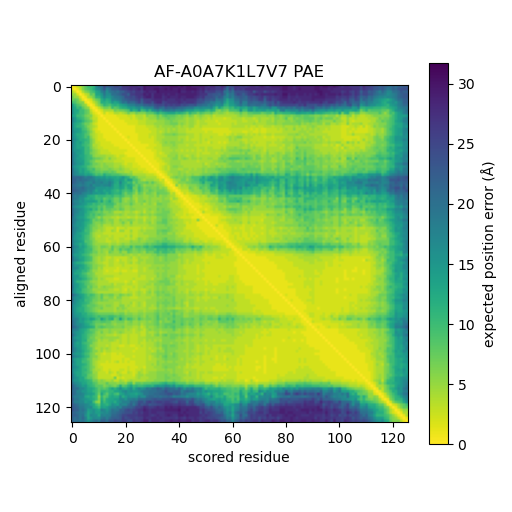 7.256 3.576 1.00 91.19 108 ALA A CA 1
ATOM 828 C C . ALA A 1 108 ? -7.957 6.399 4.571 1.00 91.19 108 ALA A C 1
ATOM 830 O O . ALA A 1 108 ? -8.360 6.890 5.627 1.00 91.19 108 ALA A O 1
ATOM 831 N N . LEU A 1 109 ? -8.115 5.101 4.289 1.00 87.94 109 LEU A N 1
ATOM 832 C CA . LEU A 1 109 ? -8.856 4.156 5.131 1.00 87.94 109 LEU A CA 1
ATOM 833 C C . LEU A 1 109 ? -8.244 3.976 6.525 1.00 87.94 109 LEU A C 1
ATOM 835 O O . LEU A 1 109 ? -8.979 3.918 7.512 1.00 87.94 109 LEU A O 1
ATOM 839 N N . LEU A 1 110 ? -6.913 3.931 6.634 1.00 86.69 110 LEU A N 1
ATOM 840 C CA . LEU A 1 110 ? -6.214 3.836 7.918 1.00 86.69 110 LEU A CA 1
ATOM 841 C C . LEU A 1 110 ? -6.578 5.009 8.845 1.00 86.69 110 LEU A C 1
ATOM 843 O O . LEU A 1 110 ? -6.686 4.843 10.070 1.00 86.69 110 LEU A O 1
ATOM 847 N N . TRP A 1 111 ? -6.803 6.191 8.270 1.00 87.00 111 TRP A N 1
ATOM 848 C CA . TRP A 1 111 ? -6.952 7.434 9.017 1.00 87.00 111 TRP A CA 1
ATOM 849 C C . TRP A 1 111 ? -8.384 8.009 9.083 1.00 87.00 111 TRP A C 1
ATOM 851 O O . TRP A 1 111 ? -8.574 8.973 9.828 1.00 87.00 111 TRP A O 1
ATOM 861 N N . VAL A 1 112 ? -9.401 7.357 8.491 1.00 83.81 112 VAL A N 1
ATOM 862 C CA . VAL A 1 112 ? -10.856 7.640 8.685 1.00 83.81 112 VAL A CA 1
ATOM 863 C C . VAL A 1 112 ? -11.205 7.801 10.168 1.00 83.81 112 VAL A C 1
ATOM 865 O O . VAL A 1 112 ? -10.737 6.966 10.909 1.00 83.81 112 VAL A O 1
ATOM 868 N N . PRO A 1 113 ? -12.031 8.751 10.651 1.00 74.88 113 PRO A N 1
ATOM 869 C CA . PRO A 1 113 ? -12.308 8.995 12.082 1.00 74.88 113 PRO A CA 1
ATOM 870 C C . PRO A 1 113 ? -12.643 7.764 12.964 1.00 74.88 113 PRO A C 1
ATOM 872 O O . PRO A 1 113 ? -13.173 6.770 12.473 1.00 74.88 113 PRO A O 1
ATOM 875 N N . PRO A 1 114 ? -12.369 7.796 14.295 1.00 65.25 114 PRO A N 1
ATOM 876 C CA . PRO A 1 114 ? -12.476 6.623 15.182 1.00 65.25 114 PRO A CA 1
ATOM 877 C C . PRO A 1 114 ? -13.870 5.991 15.229 1.00 65.25 114 PRO A C 1
ATOM 879 O O . PRO A 1 114 ? -13.971 4.776 15.391 1.00 65.25 114 PRO A O 1
ATOM 882 N N . SER A 1 115 ? -14.913 6.800 15.020 1.00 64.06 115 SER A N 1
ATOM 883 C CA . SER A 1 115 ? -16.315 6.380 14.924 1.00 64.06 115 SER A CA 1
ATOM 884 C C . SER A 1 115 ? -16.580 5.346 13.823 1.00 64.06 115 SER A C 1
ATOM 886 O O . SER A 1 115 ? -17.571 4.630 13.902 1.00 64.06 115 SER A O 1
ATOM 888 N N . GLY A 1 116 ? -15.691 5.225 12.831 1.00 60.56 116 GLY A N 1
ATOM 889 C CA . GLY A 1 116 ? -15.755 4.217 11.772 1.00 60.56 116 GLY A CA 1
ATOM 890 C C . GLY A 1 116 ? -14.631 3.175 11.803 1.00 60.56 116 GLY A C 1
ATOM 891 O O . GLY A 1 116 ? -14.482 2.456 10.818 1.00 60.56 116 GLY A O 1
ATOM 892 N N . ARG A 1 117 ? -13.802 3.112 12.862 1.00 60.44 117 ARG A N 1
ATOM 893 C CA . ARG A 1 117 ? -12.543 2.325 12.891 1.00 60.44 117 ARG A CA 1
ATOM 894 C C . ARG A 1 117 ? -12.504 1.170 13.876 1.00 60.44 117 ARG A C 1
ATOM 896 O O . ARG A 1 117 ? -11.761 0.218 13.654 1.00 60.44 117 ARG A O 1
ATOM 903 N N . PHE A 1 118 ? -13.255 1.251 14.965 1.00 60.81 118 PHE A N 1
ATOM 904 C CA . PHE A 1 118 ? -13.235 0.231 16.006 1.00 60.81 118 PHE A CA 1
ATOM 905 C C . PHE A 1 118 ? -14.611 -0.406 16.140 1.00 60.81 118 PHE A C 1
ATOM 907 O O . PHE A 1 118 ? -15.628 0.235 15.880 1.00 60.81 118 PHE A O 1
ATOM 914 N N . PHE A 1 119 ? -14.633 -1.673 16.555 1.00 58.34 119 PHE A N 1
ATOM 915 C CA . PHE A 1 119 ? -15.832 -2.260 17.142 1.00 58.34 119 PHE A CA 1
ATOM 916 C C . PHE A 1 119 ? -16.340 -1.300 18.215 1.00 58.34 119 PHE A C 1
ATOM 918 O O . PHE A 1 11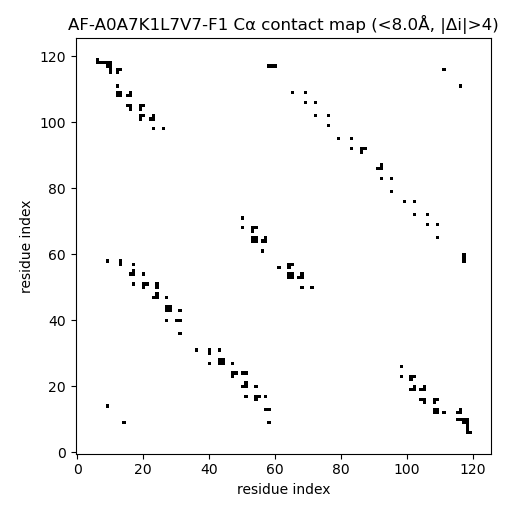9 ? -15.523 -0.776 18.975 1.00 58.34 119 PHE A O 1
ATOM 925 N N . GLY A 1 120 ? -17.646 -1.026 18.242 1.00 50.78 120 GLY A N 1
ATOM 926 C CA . GLY A 1 120 ? -18.223 -0.114 19.223 1.00 50.78 120 GLY A CA 1
ATOM 927 C C . GLY A 1 120 ? -17.772 -0.518 20.621 1.00 50.78 120 GLY A C 1
ATOM 928 O O . GLY A 1 120 ? -18.176 -1.567 21.120 1.00 50.78 120 GLY A O 1
ATOM 929 N N . SER A 1 121 ? -16.896 0.281 21.228 1.00 49.03 121 SER A N 1
ATOM 930 C CA . SER A 1 121 ? -16.504 0.100 22.617 1.00 49.03 121 SER A CA 1
ATOM 931 C C . SER A 1 121 ? -17.787 0.210 23.428 1.00 49.03 121 SER A C 1
ATOM 933 O O . SER A 1 121 ? -18.407 1.274 23.438 1.00 49.03 121 SER A O 1
ATOM 935 N N . ALA A 1 122 ? -18.221 -0.875 24.071 1.00 50.12 122 ALA A N 1
ATOM 936 C CA . ALA A 1 122 ? -19.261 -0.754 25.080 1.00 50.12 122 ALA A CA 1
ATOM 937 C C . ALA A 1 122 ? -18.805 0.317 26.094 1.00 50.12 122 ALA A C 1
ATOM 939 O O . ALA A 1 122 ? -17.617 0.328 26.451 1.00 50.12 122 ALA A O 1
ATOM 940 N N . PRO A 1 123 ? -19.687 1.234 26.527 1.00 49.56 123 PRO A N 1
ATOM 941 C CA . PRO A 1 123 ? -19.360 2.156 27.603 1.00 49.56 123 PRO A CA 1
ATOM 942 C C . PRO A 1 123 ? -18.845 1.340 28.787 1.00 49.56 123 PRO A C 1
ATOM 944 O O . PRO A 1 123 ? -19.477 0.356 29.173 1.00 49.56 123 PRO A O 1
ATOM 947 N N . ARG A 1 124 ? -17.687 1.712 29.345 1.00 55.69 124 ARG A N 1
ATOM 948 C CA . ARG A 1 124 ? -17.283 1.169 30.643 1.00 55.69 124 ARG A CA 1
ATOM 949 C C . ARG A 1 124 ? -18.302 1.697 31.643 1.00 55.69 124 ARG A C 1
ATOM 951 O O . ARG A 1 124 ? -18.274 2.881 31.959 1.00 55.69 124 ARG A O 1
ATOM 958 N N . THR A 1 125 ? -19.233 0.852 32.062 1.00 62.19 125 THR A N 1
ATOM 959 C CA . THR A 1 125 ? -20.093 1.141 33.205 1.00 62.19 125 THR A CA 1
ATOM 960 C C . THR A 1 125 ? -19.192 1.164 34.435 1.00 62.19 125 THR A C 1
ATOM 962 O O . THR A 1 125 ? -18.637 0.127 34.801 1.00 62.19 125 THR A O 1
ATOM 965 N N . SER A 1 126 ? -18.960 2.363 34.968 1.00 64.25 126 SER A N 1
ATOM 966 C CA . SER A 1 126 ? -18.417 2.595 36.309 1.00 64.25 126 SER A CA 1
ATOM 967 C C . SER A 1 126 ? -19.468 2.299 37.364 1.00 64.25 126 SER A C 1
ATOM 969 O O . SER A 1 126 ? -20.625 2.707 37.107 1.00 64.25 126 SER A O 1
#

Sequence (126 aa):
MSSLTARDKAPWTVTAAIAGTFVLLAAHVFALVYPPHVPADLFHVVWGTAFCGLAVLLRRPRNWARVWLTALIAIQFVGKGVVFVLEDRTGVLVLIVVGWTVMIAVLALLWVPPSGRFFGSAPRTS

Foldseek 3Di:
DDPPPPLPDFQVLLVLLLVLLVVLLVLLVVQCVDDDDDPCSVVSVVVSVVSNVLSVCLQDPDVVSLVVNLVSLVVVLVVLVVVLVVDDDPVSNVVSVVNNVSSVSSNCSSPPDPVRRYRPDDPPDD

Radius of gyration: 17.24 Å; Cα contacts (8 Å, |Δi|>4): 93; chains: 1; bounding box: 45×30×57 Å

Solvent-accessible surface area (backbone atoms only — not comparable to full-atom values): 7295 Å² total; per-residue (Å²): 134,84,78,80,53,82,72,77,52,73,28,67,42,50,53,48,29,34,52,42,51,50,54,52,32,51,54,39,56,48,52,61,73,45,79,83,81,52,80,64,44,60,54,38,53,58,51,37,52,51,50,52,57,36,39,63,44,55,83,44,100,45,68,66,40,54,52,51,50,48,54,54,50,50,54,50,53,50,54,49,50,56,48,53,76,76,53,85,56,65,72,59,48,51,55,48,52,53,50,49,53,44,50,54,51,30,54,51,40,74,65,50,60,70,92,57,49,53,57,78,74,72,79,83,83,124